Protein AF-I9QFZ6-F1 (afdb_monomer_lite)

Foldseek 3Di:
DPPPQPWDKQFAPDLVVQPCPDPVNVVCNVVVHRIDTGGPVVSVCVVVVNDD

Organism: NCBI:txid997874

Secondary structure (DSSP, 8-state):
------EEEEE-S-GGG--S-SHHHHHHHHTT-SEEEEEHHHHHHHHTT---

InterPro domains:
  IPR049030 AI2M/AI1M-like, HNH endonuclease domain [PF21368] (12-43)

Sequence (52 aa):
MKYLHTYIELTLRKLKDLKGKSDWEIKMISRNRKTLAVCTVCHQKIHSGKLD

Structure (mmCIF, N/CA/C/O backbone):
data_AF-I9QFZ6-F1
#
_entry.id   AF-I9QFZ6-F1
#
loop_
_atom_site.group_PDB
_atom_site.id
_atom_site.type_symbol
_atom_site.label_atom_id
_atom_site.label_alt_id
_atom_site.label_comp_id
_atom_site.label_asym_id
_atom_site.label_entity_id
_atom_site.label_seq_id
_atom_site.pdbx_PDB_ins_code
_atom_site.Cartn_x
_atom_site.Cartn_y
_atom_site.Cartn_z
_atom_site.occupancy
_atom_site.B_iso_or_equiv
_atom_site.auth_seq_id
_atom_site.auth_comp_id
_atom_site.auth_asym_id
_atom_site.auth_atom_id
_atom_site.pdbx_PDB_model_num
ATOM 1 N N . MET A 1 1 ? 9.911 -3.676 -30.516 1.00 41.59 1 MET A N 1
ATOM 2 C CA . MET A 1 1 ? 8.648 -4.319 -30.085 1.00 41.59 1 MET A CA 1
ATOM 3 C C . MET A 1 1 ? 8.930 -5.558 -29.226 1.00 41.59 1 MET A C 1
ATOM 5 O O . MET A 1 1 ? 8.740 -6.676 -29.679 1.00 41.59 1 MET A O 1
ATOM 9 N N . LYS A 1 2 ? 9.409 -5.387 -27.989 1.00 41.88 2 LYS A N 1
ATOM 10 C CA . LYS A 1 2 ? 9.507 -6.485 -27.008 1.00 41.88 2 LYS A CA 1
ATOM 11 C C . LYS A 1 2 ? 9.013 -5.976 -25.656 1.00 41.88 2 LYS A C 1
ATOM 13 O O . LYS A 1 2 ? 9.779 -5.826 -24.718 1.00 41.88 2 LYS A O 1
ATOM 18 N N . TYR A 1 3 ? 7.725 -5.651 -25.597 1.00 42.03 3 TYR A N 1
ATOM 19 C CA . TYR A 1 3 ? 7.026 -5.334 -24.352 1.00 42.03 3 TYR A CA 1
ATOM 20 C C . TYR A 1 3 ? 6.255 -6.570 -23.886 1.00 42.03 3 TYR A C 1
ATOM 22 O O . TYR A 1 3 ? 5.037 -6.539 -23.760 1.00 42.03 3 TYR A O 1
ATOM 30 N N . LEU A 1 4 ? 6.956 -7.683 -23.652 1.00 47.28 4 LEU A N 1
ATOM 31 C CA . LEU A 1 4 ? 6.401 -8.732 -22.800 1.00 47.28 4 LEU A CA 1
ATOM 32 C C . LEU A 1 4 ? 6.673 -8.303 -21.356 1.00 47.28 4 LEU A C 1
ATOM 34 O O . LEU A 1 4 ? 7.653 -8.707 -20.736 1.00 47.28 4 LEU A O 1
ATOM 38 N N . HIS A 1 5 ? 5.826 -7.424 -20.824 1.00 54.31 5 HIS A N 1
ATOM 39 C CA . HIS A 1 5 ? 5.697 -7.322 -19.378 1.00 54.31 5 HIS A CA 1
ATOM 40 C C . HIS A 1 5 ? 4.994 -8.599 -18.925 1.00 54.31 5 HIS A C 1
ATOM 42 O O . HIS A 1 5 ? 3.771 -8.654 -18.873 1.00 54.31 5 HIS A O 1
ATOM 48 N N .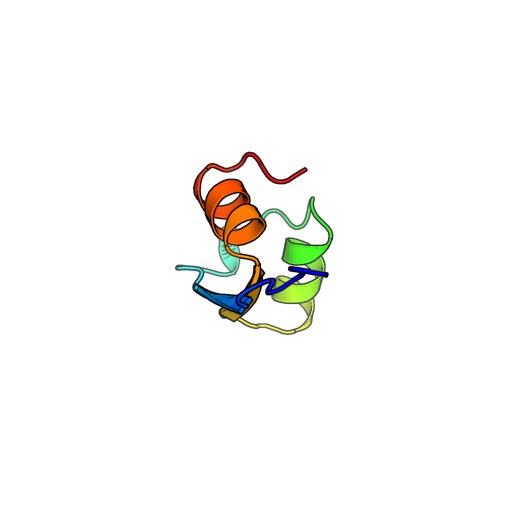 THR A 1 6 ? 5.762 -9.656 -18.671 1.00 62.81 6 THR A N 1
ATOM 49 C CA . THR A 1 6 ? 5.243 -10.874 -18.052 1.00 62.81 6 THR A CA 1
ATOM 50 C C . THR A 1 6 ? 4.673 -10.477 -16.691 1.00 62.81 6 THR A C 1
ATOM 52 O O . THR A 1 6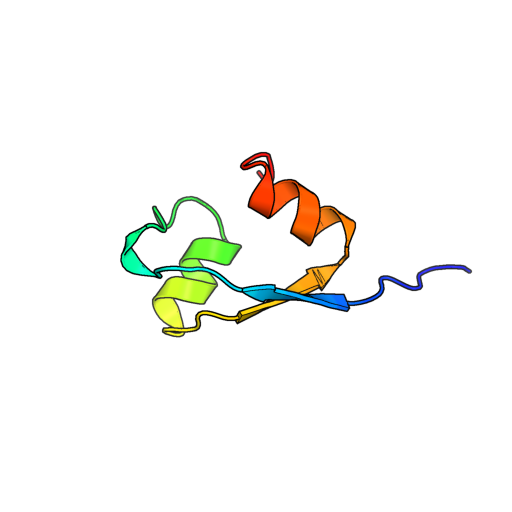 ? 5.410 -10.051 -15.796 1.00 62.81 6 THR A O 1
ATOM 55 N N . TYR A 1 7 ? 3.347 -10.513 -16.568 1.00 72.62 7 TYR A N 1
ATOM 56 C CA . TYR A 1 7 ? 2.654 -10.246 -15.315 1.00 72.62 7 TYR A CA 1
ATOM 57 C C . TYR A 1 7 ? 2.809 -11.470 -14.413 1.00 72.62 7 TYR A C 1
ATOM 59 O O . TYR A 1 7 ? 2.525 -12.589 -14.832 1.00 72.62 7 TYR A O 1
ATOM 67 N N . ILE A 1 8 ? 3.274 -11.253 -13.187 1.00 80.31 8 ILE A N 1
ATOM 68 C CA . ILE A 1 8 ? 3.352 -12.267 -12.139 1.00 80.31 8 ILE A CA 1
ATOM 69 C C . ILE A 1 8 ? 2.497 -11.850 -10.948 1.00 80.31 8 ILE A C 1
ATOM 71 O O . ILE A 1 8 ? 2.249 -10.661 -10.723 1.00 80.31 8 ILE A O 1
ATOM 75 N N . GLU A 1 9 ? 2.035 -12.838 -10.188 1.00 83.31 9 GLU A N 1
ATOM 76 C CA . GLU A 1 9 ? 1.247 -12.587 -8.989 1.00 83.31 9 GLU A CA 1
ATOM 77 C C . GLU A 1 9 ? 2.156 -12.266 -7.805 1.00 83.31 9 GLU A C 1
ATOM 79 O O . GLU A 1 9 ? 2.952 -13.091 -7.357 1.00 83.31 9 GLU A O 1
ATOM 84 N N . LEU A 1 10 ? 2.019 -11.053 -7.277 1.00 80.69 10 LEU A N 1
ATOM 85 C CA . LEU A 1 10 ? 2.544 -10.701 -5.971 1.00 80.69 10 LEU A CA 1
ATOM 86 C C . LEU A 1 10 ? 1.566 -11.172 -4.900 1.00 80.69 10 LEU A C 1
ATOM 88 O O . LEU A 1 10 ? 0.447 -10.662 -4.830 1.00 80.69 10 LEU A O 1
ATOM 92 N N . THR A 1 11 ? 2.025 -12.053 -4.016 1.00 84.38 11 THR A N 1
ATOM 93 C CA . THR A 1 11 ? 1.257 -12.491 -2.847 1.00 84.38 11 THR A CA 1
ATOM 94 C C . THR A 1 11 ? 1.801 -11.859 -1.573 1.00 84.38 11 THR A C 1
ATOM 96 O O . THR A 1 11 ? 2.968 -12.030 -1.215 1.00 84.38 11 THR A O 1
ATOM 99 N N . LEU A 1 12 ? 0.932 -11.154 -0.856 1.00 82.44 12 LEU A N 1
ATOM 100 C CA . LEU A 1 12 ? 1.232 -10.551 0.439 1.00 82.44 12 LEU A CA 1
ATOM 101 C C . LEU A 1 12 ? 0.875 -11.508 1.576 1.00 82.44 12 LEU A C 1
ATOM 103 O O . LEU A 1 12 ? -0.176 -12.151 1.558 1.00 82.44 12 LEU A O 1
ATOM 107 N N . ARG A 1 13 ? 1.715 -11.557 2.619 1.00 79.94 13 ARG A N 1
ATOM 108 C CA . ARG A 1 13 ? 1.472 -12.428 3.783 1.00 79.94 13 ARG A CA 1
ATOM 109 C C . ARG A 1 13 ? 0.281 -11.950 4.615 1.00 79.94 13 ARG A C 1
ATOM 111 O O . ARG A 1 13 ? -0.585 -12.755 4.958 1.00 79.94 13 ARG A O 1
ATOM 118 N N . LYS A 1 14 ? 0.213 -10.653 4.944 1.00 84.50 14 LYS A N 1
ATOM 119 C CA . LYS A 1 14 ? -0.887 -10.072 5.731 1.00 84.50 14 LYS A CA 1
ATOM 120 C C . LYS A 1 14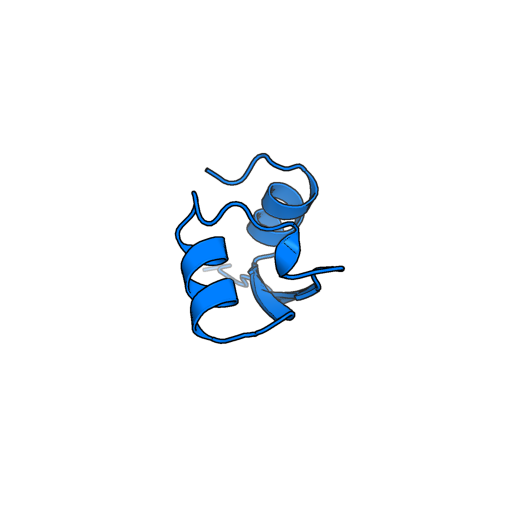 ? -1.224 -8.666 5.236 1.00 84.50 14 LYS A C 1
ATOM 122 O O . LYS A 1 14 ? -0.345 -7.823 5.123 1.00 84.50 14 LYS A O 1
ATOM 127 N N . LEU A 1 15 ? -2.512 -8.405 5.000 1.00 87.19 15 LEU A N 1
ATOM 128 C CA . LEU A 1 15 ? -2.996 -7.078 4.588 1.00 87.19 15 LEU A CA 1
ATOM 129 C C . LEU A 1 15 ? -2.787 -6.012 5.663 1.00 87.19 15 LEU A C 1
ATOM 131 O O . LEU A 1 15 ? -2.523 -4.863 5.339 1.00 87.19 15 LEU A O 1
ATOM 135 N N . LYS A 1 16 ? -2.852 -6.412 6.936 1.00 84.75 16 LYS A N 1
ATOM 136 C CA . LYS A 1 16 ? -2.645 -5.519 8.083 1.00 84.75 16 LYS A CA 1
ATOM 137 C C . LYS A 1 16 ? -1.230 -4.935 8.172 1.00 84.75 16 LYS A C 1
ATOM 139 O O . LYS A 1 16 ? -1.025 -3.992 8.922 1.00 84.75 16 LYS A O 1
ATOM 144 N N . ASP A 1 17 ? -0.271 -5.533 7.464 1.00 85.69 17 ASP A N 1
ATOM 145 C CA . ASP A 1 17 ? 1.118 -5.074 7.466 1.00 85.69 17 ASP A CA 1
ATOM 146 C C . ASP A 1 17 ? 1.329 -3.943 6.433 1.00 85.69 17 ASP A C 1
ATOM 148 O O . ASP A 1 17 ? 2.372 -3.289 6.446 1.00 85.69 17 ASP A O 1
ATOM 152 N N . LEU A 1 18 ? 0.345 -3.694 5.553 1.00 88.62 18 LEU A N 1
ATOM 153 C CA . LEU A 1 18 ? 0.375 -2.581 4.606 1.00 88.62 18 LEU A CA 1
ATOM 154 C C . LEU A 1 18 ? 0.119 -1.261 5.331 1.00 88.62 18 LEU A C 1
ATOM 156 O O . LEU A 1 18 ? -0.802 -1.149 6.139 1.00 88.62 18 LEU A O 1
ATOM 160 N N . LYS A 1 19 ? 0.909 -0.237 4.999 1.00 88.69 19 LYS A N 1
ATOM 161 C CA . LYS A 1 19 ? 0.787 1.092 5.619 1.00 88.69 19 LYS A CA 1
ATOM 162 C C . LYS A 1 19 ? -0.201 1.994 4.883 1.00 88.69 19 LYS A C 1
ATOM 164 O O . LYS A 1 19 ? -0.562 3.038 5.416 1.00 88.69 19 LYS A O 1
ATOM 169 N N . GLY A 1 20 ? -0.602 1.610 3.669 1.00 89.38 20 GLY A N 1
ATOM 170 C CA . GLY A 1 20 ? -1.487 2.410 2.821 1.00 89.38 20 GLY A CA 1
ATOM 171 C C . GLY A 1 20 ? -0.838 3.710 2.345 1.00 89.38 20 GLY A C 1
ATOM 172 O O . GLY A 1 20 ? -1.539 4.698 2.166 1.00 89.38 20 GLY A O 1
ATOM 173 N N . LYS A 1 21 ? 0.493 3.730 2.191 1.00 89.12 21 LYS A N 1
ATOM 174 C CA . LYS A 1 21 ? 1.229 4.923 1.745 1.00 89.12 21 LYS A CA 1
ATOM 175 C C . LYS A 1 21 ? 1.348 4.993 0.231 1.00 89.12 21 LYS A C 1
ATOM 177 O O . LYS A 1 21 ? 1.389 6.081 -0.325 1.00 89.12 21 LYS A O 1
ATOM 182 N N . SER A 1 22 ? 1.411 3.833 -0.410 1.00 87.56 22 SER A N 1
ATOM 183 C CA . SER A 1 22 ? 1.530 3.708 -1.857 1.00 87.56 22 SER A CA 1
ATOM 184 C C . SER A 1 22 ? 0.192 3.338 -2.501 1.00 87.56 22 SER A C 1
ATOM 186 O O . SER A 1 22 ? -0.644 2.648 -1.909 1.00 87.56 22 SER A O 1
ATOM 188 N N . ASP A 1 23 ? -0.007 3.756 -3.751 1.00 87.31 23 ASP A N 1
ATOM 189 C CA . ASP A 1 23 ? -1.246 3.518 -4.503 1.00 87.31 23 ASP A CA 1
ATOM 190 C C . ASP A 1 23 ? -1.637 2.041 -4.571 1.00 87.31 23 ASP A C 1
ATOM 192 O O . ASP A 1 23 ? -2.819 1.686 -4.522 1.00 87.31 23 ASP A O 1
ATOM 196 N N . TRP A 1 24 ? -0.645 1.161 -4.720 1.00 86.31 24 TRP A N 1
ATOM 197 C CA . TRP A 1 24 ? -0.895 -0.271 -4.792 1.00 86.31 24 TRP A CA 1
ATOM 198 C C . TRP A 1 24 ? -1.334 -0.822 -3.428 1.00 86.31 24 TRP A C 1
ATOM 200 O O . TRP A 1 24 ? -2.250 -1.640 -3.396 1.00 86.31 24 TRP A O 1
ATOM 210 N N . GLU A 1 25 ? -0.784 -0.335 -2.308 1.00 89.62 25 GLU A N 1
ATOM 211 C CA . GLU A 1 25 ? -1.244 -0.705 -0.963 1.00 89.62 25 GLU A CA 1
ATOM 212 C C . GLU A 1 25 ? -2.685 -0.251 -0.723 1.00 89.62 25 GLU A C 1
ATOM 214 O O . GLU A 1 25 ? -3.506 -1.049 -0.278 1.00 89.62 25 GLU A O 1
ATOM 219 N N . ILE A 1 26 ? -3.020 0.998 -1.067 1.00 91.44 26 ILE A N 1
ATOM 220 C CA . ILE A 1 26 ? -4.375 1.550 -0.905 1.00 91.44 26 ILE A CA 1
ATOM 221 C C . ILE A 1 26 ? -5.386 0.711 -1.690 1.00 91.44 26 ILE A C 1
ATOM 223 O O . ILE A 1 26 ? -6.414 0.297 -1.150 1.00 91.44 26 ILE A O 1
ATOM 227 N N . LYS A 1 27 ? -5.071 0.388 -2.951 1.00 89.69 27 LYS A N 1
ATOM 228 C CA . LYS A 1 27 ? -5.909 -0.476 -3.796 1.00 89.69 27 LYS A CA 1
ATOM 229 C C . LYS A 1 27 ? -6.067 -1.876 -3.201 1.00 89.69 27 LYS A C 1
ATOM 231 O O . LYS A 1 27 ? -7.146 -2.454 -3.304 1.00 89.69 27 LYS A O 1
ATOM 236 N N . MET A 1 28 ? -5.025 -2.430 -2.588 1.00 90.69 28 MET A N 1
ATOM 237 C CA . MET A 1 28 ? -5.070 -3.759 -1.968 1.00 90.69 28 MET A CA 1
ATOM 238 C C . MET A 1 28 ? -5.910 -3.773 -0.690 1.00 90.69 28 MET A C 1
ATOM 240 O O . MET A 1 28 ? -6.753 -4.659 -0.534 1.00 90.69 28 MET A O 1
ATOM 244 N N . ILE A 1 29 ? -5.738 -2.766 0.172 1.00 92.62 29 ILE A N 1
ATOM 245 C CA . ILE A 1 29 ? -6.513 -2.579 1.405 1.00 92.62 29 ILE A CA 1
ATOM 246 C C . ILE A 1 29 ? -7.992 -2.375 1.066 1.00 92.62 29 ILE A C 1
ATOM 248 O O . ILE A 1 29 ? -8.837 -3.122 1.553 1.00 92.62 29 ILE A O 1
ATOM 252 N N . SER A 1 30 ? -8.306 -1.431 0.173 1.00 93.06 30 SER A N 1
ATOM 253 C CA . SER A 1 30 ? -9.683 -1.113 -0.229 1.00 93.06 30 SER A CA 1
ATOM 254 C C . SER A 1 30 ? -10.418 -2.318 -0.824 1.00 93.06 30 SER A C 1
ATOM 256 O O . SER A 1 30 ? -11.605 -2.508 -0.575 1.00 93.06 30 SER A O 1
ATOM 258 N N . ARG A 1 31 ? -9.714 -3.168 -1.581 1.00 91.81 31 ARG A N 1
ATOM 259 C CA . ARG A 1 31 ? -10.302 -4.357 -2.218 1.00 91.81 31 ARG A CA 1
ATOM 260 C C . ARG A 1 31 ? -10.272 -5.599 -1.326 1.00 91.81 31 ARG A C 1
ATOM 262 O O . ARG A 1 31 ? -10.777 -6.634 -1.755 1.00 91.81 31 ARG A O 1
ATOM 269 N N . ASN A 1 32 ? -9.651 -5.522 -0.147 1.00 90.94 32 ASN A N 1
ATOM 270 C CA . ASN A 1 32 ? -9.366 -6.654 0.735 1.00 90.94 32 ASN A CA 1
ATOM 271 C C . ASN A 1 32 ? -8.708 -7.841 -0.008 1.00 90.94 32 ASN A C 1
ATOM 273 O O . ASN A 1 32 ? -9.095 -8.999 0.155 1.00 90.94 32 ASN A O 1
ATOM 277 N N . ARG A 1 33 ? -7.729 -7.554 -0.880 1.00 90.00 33 ARG A N 1
ATOM 278 C CA . ARG A 1 33 ? -7.048 -8.560 -1.718 1.00 90.00 33 ARG A CA 1
ATOM 279 C C . ARG A 1 33 ? -5.622 -8.799 -1.256 1.00 90.00 33 ARG A C 1
ATOM 281 O O . ARG A 1 33 ? -4.903 -7.855 -0.969 1.00 90.00 33 ARG A O 1
ATOM 288 N N . LYS A 1 34 ? -5.192 -10.063 -1.253 1.00 87.56 34 LYS A N 1
ATOM 289 C CA . LYS A 1 34 ? -3.809 -10.466 -0.929 1.00 87.56 34 LYS A CA 1
ATOM 290 C C . LYS A 1 34 ? -2.925 -10.690 -2.155 1.00 87.56 34 LYS A C 1
ATOM 292 O O . LYS A 1 34 ? -1.717 -10.823 -1.990 1.00 87.56 34 LYS A O 1
ATOM 297 N N . THR A 1 35 ? -3.516 -10.714 -3.348 1.00 88.81 35 THR A N 1
ATOM 298 C CA . THR A 1 35 ? -2.815 -10.920 -4.618 1.00 88.81 35 THR A CA 1
ATOM 299 C C . TH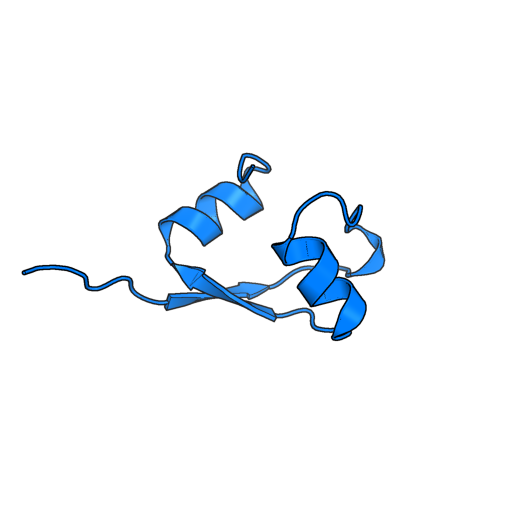R A 1 35 ? -2.959 -9.715 -5.549 1.00 88.81 35 THR A C 1
ATOM 301 O O . THR A 1 35 ? -4.035 -9.116 -5.653 1.00 88.81 35 THR A O 1
ATOM 304 N N . LEU A 1 36 ? -1.867 -9.349 -6.224 1.00 86.62 36 LEU A N 1
ATOM 305 C CA . LEU A 1 36 ? -1.824 -8.288 -7.232 1.00 86.62 36 LEU A CA 1
ATOM 306 C C . LEU A 1 36 ? -1.004 -8.749 -8.440 1.00 86.62 36 LEU A C 1
ATOM 308 O O . LEU A 1 36 ? 0.141 -9.164 -8.284 1.00 86.62 36 LEU A O 1
ATOM 312 N N . ALA A 1 37 ? -1.563 -8.629 -9.643 1.00 87.75 37 ALA A N 1
ATOM 313 C CA . ALA A 1 37 ? -0.809 -8.854 -10.870 1.00 87.75 37 ALA A CA 1
ATOM 314 C C . ALA A 1 37 ? 0.082 -7.639 -11.161 1.00 87.75 37 ALA A C 1
ATOM 316 O O . ALA A 1 37 ? -0.409 -6.521 -11.332 1.00 87.75 37 ALA A O 1
ATOM 317 N N . VAL A 1 38 ? 1.393 -7.854 -11.220 1.00 86.06 38 VAL A N 1
ATOM 318 C CA . VAL A 1 38 ? 2.398 -6.815 -11.479 1.00 86.06 38 VAL A CA 1
ATOM 319 C C . VAL A 1 38 ? 3.451 -7.341 -12.447 1.00 86.06 38 VAL A C 1
ATOM 321 O O . VAL A 1 38 ? 3.644 -8.5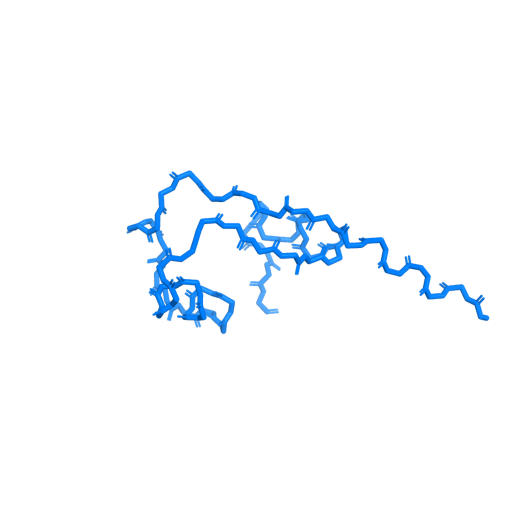47 -12.561 1.00 86.06 38 VAL A O 1
ATOM 324 N N . CYS A 1 39 ? 4.169 -6.463 -13.149 1.00 88.88 39 CYS A N 1
ATOM 325 C CA . CYS A 1 39 ? 5.316 -6.920 -13.935 1.00 88.88 39 CYS A CA 1
ATOM 326 C C . CYS A 1 39 ? 6.435 -7.437 -13.012 1.00 88.88 39 CYS A C 1
ATOM 328 O O . CYS A 1 39 ? 6.514 -7.063 -11.837 1.00 88.88 39 CYS A O 1
ATOM 330 N N . THR A 1 40 ? 7.341 -8.257 -13.545 1.00 87.69 40 THR A N 1
ATOM 331 C CA . THR A 1 40 ? 8.453 -8.840 -12.772 1.00 87.69 40 THR A CA 1
ATOM 332 C C . THR A 1 40 ? 9.305 -7.792 -12.049 1.00 87.69 40 THR A C 1
ATOM 334 O O . THR A 1 40 ? 9.716 -8.006 -10.910 1.00 87.69 40 THR A O 1
ATOM 337 N N . VAL A 1 41 ? 9.524 -6.629 -12.671 1.00 88.31 41 VAL A N 1
ATOM 338 C CA . VAL A 1 41 ? 10.284 -5.525 -12.063 1.00 88.31 41 VAL A CA 1
ATOM 339 C C . VAL A 1 41 ? 9.550 -4.966 -10.844 1.00 88.31 41 VAL A C 1
ATOM 341 O O . VAL A 1 41 ? 10.141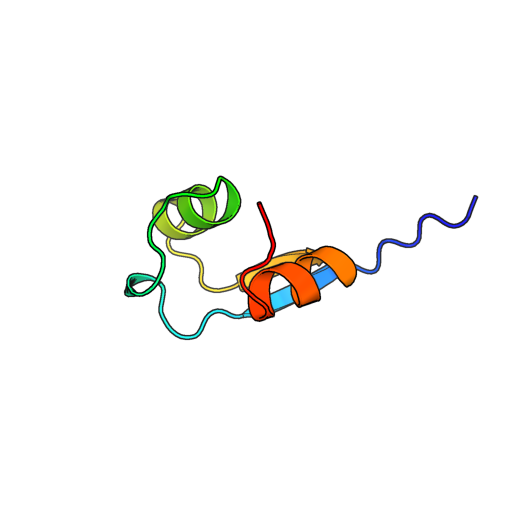 -4.834 -9.774 1.00 88.31 41 VAL A O 1
ATOM 344 N N . CYS A 1 42 ? 8.253 -4.678 -10.972 1.00 87.31 42 CYS A N 1
ATOM 345 C CA . CYS A 1 42 ? 7.443 -4.193 -9.856 1.00 87.31 42 CYS A CA 1
ATOM 346 C C . CYS A 1 42 ? 7.343 -5.236 -8.739 1.00 87.31 42 CYS A C 1
ATOM 348 O O . CYS A 1 42 ? 7.461 -4.875 -7.575 1.00 87.31 42 CYS A O 1
ATOM 350 N N . HIS A 1 43 ? 7.219 -6.524 -9.069 1.00 87.94 43 HIS A N 1
ATOM 351 C CA . HIS A 1 43 ? 7.240 -7.600 -8.075 1.00 87.94 43 HIS A CA 1
ATOM 352 C C . HIS A 1 43 ? 8.517 -7.564 -7.221 1.00 87.94 43 HIS A C 1
ATOM 354 O O . HIS A 1 43 ? 8.445 -7.582 -5.994 1.00 87.94 43 HIS A O 1
ATOM 360 N N . GLN A 1 44 ? 9.690 -7.454 -7.853 1.00 87.31 44 GLN A N 1
ATOM 361 C CA . GLN A 1 44 ? 10.973 -7.362 -7.146 1.00 87.31 44 GLN A CA 1
ATOM 362 C C . GLN A 1 44 ? 11.093 -6.074 -6.321 1.00 87.31 44 GLN A C 1
ATOM 364 O O . GLN A 1 44 ? 11.551 -6.108 -5.176 1.00 87.31 44 GLN A O 1
ATOM 369 N N . LYS A 1 45 ? 10.663 -4.933 -6.871 1.00 88.06 45 LYS A N 1
ATOM 370 C CA . LYS A 1 45 ? 10.666 -3.652 -6.153 1.00 88.06 45 LYS A CA 1
ATOM 371 C C . LYS A 1 45 ? 9.763 -3.685 -4.919 1.00 88.06 45 LYS A C 1
ATOM 373 O O . LYS A 1 45 ? 10.180 -3.212 -3.869 1.00 88.06 45 LYS A O 1
ATOM 378 N N . ILE A 1 46 ? 8.582 -4.298 -5.005 1.00 87.00 46 ILE A N 1
ATOM 379 C CA . ILE A 1 46 ? 7.665 -4.407 -3.863 1.00 87.00 46 ILE A CA 1
ATOM 380 C C . ILE A 1 46 ? 8.254 -5.312 -2.778 1.00 87.00 46 ILE A C 1
ATOM 382 O O . ILE A 1 46 ? 8.305 -4.906 -1.620 1.00 87.00 46 ILE A O 1
ATOM 386 N N . HIS A 1 47 ? 8.780 -6.491 -3.134 1.00 82.88 47 HIS A N 1
ATOM 387 C CA . HIS A 1 47 ? 9.426 -7.381 -2.152 1.00 82.88 47 HIS A CA 1
ATOM 388 C C . HIS A 1 47 ? 10.653 -6.759 -1.487 1.00 82.88 47 HIS A C 1
ATOM 390 O O . HIS A 1 47 ? 10.940 -7.058 -0.332 1.00 82.88 47 HIS A O 1
ATOM 396 N N . SER A 1 48 ? 11.373 -5.891 -2.197 1.00 86.75 48 SER A N 1
ATOM 397 C CA . SER A 1 48 ? 12.521 -5.173 -1.639 1.00 86.75 48 SER A CA 1
ATOM 398 C C . SER A 1 48 ? 12.150 -3.893 -0.884 1.00 86.75 48 SER A C 1
ATOM 400 O O . SER A 1 48 ? 13.045 -3.253 -0.337 1.00 86.75 48 SER A O 1
ATOM 402 N N . GLY A 1 49 ? 10.867 -3.508 -0.841 1.00 81.81 49 GLY A N 1
ATOM 403 C CA . GLY A 1 49 ? 10.423 -2.246 -0.241 1.00 81.81 49 GLY A CA 1
ATOM 404 C C . GLY A 1 49 ? 10.934 -1.002 -0.978 1.00 81.81 49 GLY A C 1
ATOM 405 O O . GLY A 1 49 ? 11.067 0.050 -0.366 1.00 81.81 49 GLY A O 1
ATOM 406 N N . LYS A 1 50 ? 11.265 -1.132 -2.269 1.00 80.06 50 LYS A N 1
ATOM 407 C CA . LYS A 1 50 ? 11.840 -0.082 -3.133 1.00 80.06 50 LYS A CA 1
ATOM 408 C C . LYS A 1 50 ? 10.872 0.403 -4.217 1.00 80.06 50 LYS A C 1
ATOM 410 O O . LYS A 1 50 ? 11.305 1.030 -5.183 1.00 80.06 50 LYS A O 1
ATOM 415 N N . LEU A 1 51 ? 9.598 0.015 -4.138 1.00 75.00 51 LEU A N 1
ATOM 416 C CA . LEU A 1 51 ? 8.571 0.551 -5.025 1.00 75.00 51 LEU A CA 1
ATOM 417 C C . LEU A 1 51 ? 7.976 1.804 -4.373 1.00 75.00 51 LEU A C 1
ATOM 419 O O . LEU A 1 51 ? 7.083 1.674 -3.538 1.00 75.00 51 LEU A O 1
ATOM 423 N N . ASP A 1 52 ? 8.499 2.961 -4.772 1.00 61.75 52 ASP A N 1
ATOM 424 C CA . ASP A 1 52 ? 7.839 4.269 -4.680 1.00 61.75 52 ASP A CA 1
ATOM 425 C C . ASP A 1 52 ? 7.404 4.691 -6.090 1.00 61.75 52 ASP A C 1
ATOM 427 O O . ASP A 1 52 ? 8.249 4.601 -7.020 1.00 61.75 52 ASP A O 1
#

Radius of gyration: 11.49 Å; chains: 1; bounding box: 23×18×38 Å

pLDDT: mean 81.54, std 13.35, range [41.59, 93.06]